Protein AF-A0A8T4D9I9-F1 (afdb_monomer_lite)

pLDDT: mean 93.36, std 5.18, range [65.25, 98.25]

Radius of gyration: 19.26 Å; chains: 1; bounding box: 53×36×46 Å

Sequence (95 aa):
CDQCEVANLCPTEAFDAQTKELDVDVCCNCGACVHLCTGGAFRCNLGVVTVAGIQIPVTLRQSDRKRAVKLAELLQQKIRDGSFTLTEPVARLNG

Secondary structure (DSSP, 8-state):
--S-HHHHH-TT--B-TTT--B-TTT-----HHHHH-TT--------EEEETTEEEE----SS-HHHHHHHHHHHHHHHHTT--PPPPPS-PPP-

Foldseek 3Di:
DVDQQCCVPVPQSQADPVVRDGNPVSHLLFQVNCVRDPPRPDDDQQAWDADPNDTHGRRTDPGSPVVVVVVVVVVVVCVVVVVDDDDDDPDDDDD

Structure (mmCIF, N/CA/C/O backbone):
data_AF-A0A8T4D9I9-F1
#
_entry.id   AF-A0A8T4D9I9-F1
#
loop_
_atom_site.group_PDB
_atom_site.id
_atom_site.type_symbol
_atom_site.label_atom_id
_atom_site.label_alt_id
_atom_site.label_comp_id
_atom_site.label_asym_id
_atom_site.label_entity_id
_atom_site.label_seq_id
_atom_site.pdbx_PDB_ins_code
_atom_site.Cartn_x
_atom_site.Cartn_y
_atom_site.Cartn_z
_atom_site.occupancy
_atom_site.B_iso_or_equiv
_atom_site.auth_seq_id
_atom_site.auth_comp_id
_atom_site.auth_asym_id
_atom_site.auth_atom_id
_atom_site.pdbx_PDB_model_num
ATOM 1 N N . CYS A 1 1 ? 15.903 3.120 -14.576 1.00 73.44 1 CYS A N 1
ATOM 2 C CA . CYS A 1 1 ? 14.995 3.210 -15.731 1.00 73.44 1 CYS A CA 1
ATOM 3 C C . CYS A 1 1 ? 14.903 4.677 -16.092 1.00 73.44 1 CYS A C 1
ATOM 5 O O . CYS A 1 1 ? 14.764 5.465 -15.164 1.00 73.44 1 CYS A O 1
ATOM 7 N N . ASP A 1 2 ? 14.994 5.029 -17.371 1.00 77.56 2 ASP A N 1
ATOM 8 C CA . ASP A 1 2 ? 14.919 6.435 -17.799 1.00 77.56 2 ASP A CA 1
ATOM 9 C C . ASP A 1 2 ? 13.477 6.968 -17.739 1.00 77.56 2 ASP A C 1
ATOM 11 O O . ASP A 1 2 ? 13.253 8.145 -17.482 1.00 77.56 2 ASP A O 1
ATOM 15 N N . GLN A 1 3 ? 12.493 6.072 -17.882 1.00 86.75 3 GLN A N 1
ATOM 16 C CA . GLN A 1 3 ? 11.082 6.306 -17.575 1.00 86.75 3 GLN A CA 1
ATOM 17 C C . GLN A 1 3 ? 10.589 5.231 -16.598 1.00 86.75 3 GLN A C 1
ATOM 19 O O . GLN A 1 3 ? 10.927 4.052 -16.735 1.00 86.75 3 GLN A O 1
ATOM 24 N N . CYS A 1 4 ? 9.835 5.640 -15.574 1.00 93.75 4 CYS A N 1
ATOM 25 C CA . CYS A 1 4 ? 9.315 4.754 -14.535 1.00 93.75 4 CYS A CA 1
ATOM 26 C C . CYS A 1 4 ? 7.784 4.779 -14.525 1.00 93.75 4 CYS A C 1
ATOM 28 O O . CYS A 1 4 ? 7.178 5.684 -13.955 1.00 93.75 4 CYS A O 1
ATOM 30 N N . GLU A 1 5 ? 7.164 3.738 -15.084 1.00 95.81 5 GLU A N 1
ATOM 31 C CA . GLU A 1 5 ? 5.701 3.580 -15.099 1.00 95.81 5 GLU A CA 1
ATOM 32 C C . GLU A 1 5 ? 5.087 3.593 -13.696 1.00 95.81 5 GLU A C 1
ATOM 34 O O . GLU A 1 5 ? 3.977 4.076 -13.506 1.00 95.81 5 GLU A O 1
ATOM 39 N N . VAL A 1 6 ? 5.818 3.112 -12.6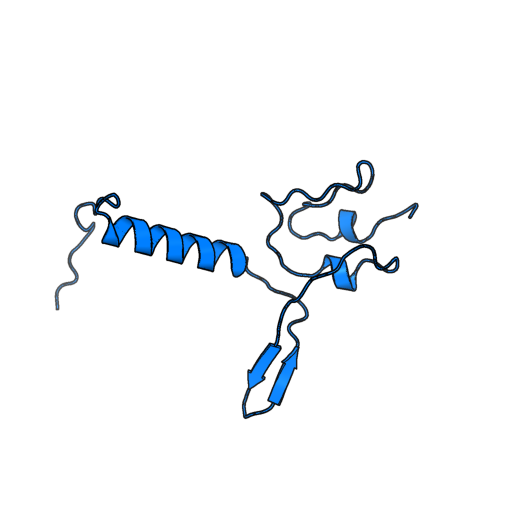83 1.00 96.56 6 VAL A N 1
ATOM 40 C CA . VAL A 1 6 ? 5.332 3.141 -11.298 1.00 96.56 6 VAL A CA 1
ATOM 41 C C . VAL A 1 6 ? 5.123 4.569 -10.806 1.00 96.56 6 VAL A C 1
ATOM 43 O O . VAL A 1 6 ? 4.105 4.824 -10.176 1.00 96.56 6 VAL A O 1
ATOM 46 N N . ALA A 1 7 ? 6.045 5.491 -11.093 1.00 95.50 7 ALA A N 1
ATOM 47 C CA . ALA A 1 7 ? 5.900 6.884 -10.669 1.00 95.50 7 ALA A CA 1
ATOM 48 C C . ALA A 1 7 ? 4.746 7.583 -11.407 1.00 95.50 7 ALA A C 1
ATOM 50 O O . ALA A 1 7 ? 4.026 8.367 -10.805 1.00 95.50 7 ALA A O 1
ATOM 51 N N . ASN A 1 8 ? 4.520 7.237 -12.678 1.00 94.44 8 ASN A N 1
ATOM 52 C CA . ASN A 1 8 ? 3.464 7.839 -13.496 1.00 94.44 8 ASN A CA 1
ATOM 53 C C . ASN A 1 8 ? 2.057 7.306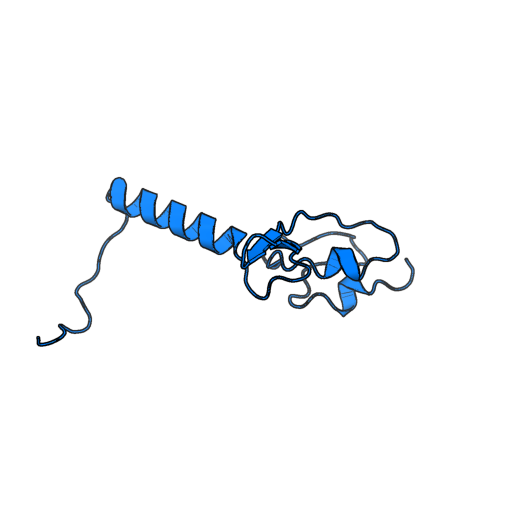 -13.181 1.00 94.44 8 ASN A C 1
ATOM 55 O O . ASN A 1 8 ? 1.073 8.014 -13.372 1.00 94.44 8 ASN A O 1
ATOM 59 N N . LEU A 1 9 ? 1.946 6.042 -12.761 1.00 95.81 9 LEU A N 1
ATOM 60 C CA . LEU A 1 9 ? 0.666 5.333 -12.637 1.00 95.81 9 LEU A CA 1
ATOM 61 C C . LEU A 1 9 ? 0.342 4.910 -11.197 1.00 95.81 9 LEU A C 1
ATOM 63 O O . LEU A 1 9 ? -0.668 4.241 -10.964 1.00 95.81 9 LEU A O 1
ATOM 67 N N . CYS A 1 10 ? 1.177 5.266 -10.213 1.00 95.44 10 CYS A N 1
ATOM 68 C CA . CYS A 1 10 ? 0.836 5.065 -8.809 1.00 95.44 10 CYS A CA 1
ATOM 69 C C . CYS A 1 10 ? -0.434 5.871 -8.485 1.00 95.44 10 CYS A C 1
ATOM 71 O O . CYS A 1 10 ? -0.411 7.093 -8.597 1.00 95.44 10 CYS A O 1
ATOM 73 N N . PRO A 1 11 ? -1.527 5.235 -8.021 1.00 94.38 11 PRO A N 1
ATOM 74 C CA . PRO A 1 11 ? -2.805 5.923 -7.815 1.00 94.38 11 PRO A CA 1
ATOM 75 C C . PRO A 1 11 ? -2.771 6.967 -6.694 1.00 94.38 11 PRO A C 1
ATOM 77 O O . PRO A 1 11 ? -3.720 7.726 -6.533 1.00 94.38 11 PRO A O 1
ATOM 80 N N . THR A 1 12 ? -1.716 6.960 -5.883 1.00 95.38 12 THR A N 1
ATOM 81 C CA . THR A 1 12 ? -1.515 7.897 -4.779 1.00 95.38 12 THR A CA 1
ATOM 82 C C . THR A 1 12 ? -0.207 8.670 -4.922 1.00 95.38 12 THR A C 1
ATOM 84 O O . THR A 1 12 ? 0.211 9.282 -3.952 1.00 95.38 12 THR A O 1
ATOM 87 N N . GLU A 1 13 ? 0.484 8.575 -6.066 1.00 96.56 13 GLU A N 1
ATOM 88 C CA . GLU A 1 13 ? 1.765 9.266 -6.308 1.00 96.56 13 GLU A CA 1
ATOM 89 C C . GLU A 1 13 ? 2.832 8.991 -5.225 1.00 96.56 13 GLU A C 1
ATOM 91 O O . GLU A 1 13 ? 3.724 9.789 -4.969 1.00 96.56 13 GLU A O 1
ATOM 96 N N . ALA A 1 14 ? 2.760 7.823 -4.579 1.00 96.94 14 ALA A N 1
ATOM 97 C CA . ALA A 1 14 ? 3.571 7.516 -3.402 1.00 96.94 14 ALA A CA 1
ATOM 98 C C . ALA A 1 14 ? 5.034 7.160 -3.717 1.00 96.94 14 ALA A C 1
ATOM 100 O O . ALA A 1 14 ? 5.800 6.922 -2.791 1.00 96.94 14 ALA A O 1
ATOM 101 N N . PHE A 1 15 ? 5.429 7.036 -4.986 1.00 97.12 15 PHE A N 1
ATOM 102 C CA . PHE A 1 15 ? 6.788 6.645 -5.364 1.00 97.12 15 PHE A CA 1
ATOM 103 C C . PHE A 1 15 ? 7.460 7.721 -6.211 1.00 97.12 15 PHE A C 1
ATOM 105 O O . PHE A 1 15 ? 6.967 8.059 -7.286 1.00 97.12 15 PHE A O 1
ATOM 112 N N . ASP A 1 16 ? 8.628 8.171 -5.764 1.00 95.06 16 ASP A N 1
ATOM 113 C CA . ASP A 1 16 ? 9.455 9.143 -6.470 1.00 95.06 16 ASP A CA 1
ATOM 114 C C . ASP A 1 16 ? 10.529 8.419 -7.303 1.00 95.06 16 ASP A C 1
ATOM 116 O O . ASP A 1 16 ? 11.345 7.654 -6.788 1.00 95.06 16 ASP A O 1
ATOM 120 N N . ALA A 1 17 ? 10.542 8.647 -8.619 1.00 93.44 17 ALA A N 1
ATOM 121 C CA . ALA A 1 17 ? 11.504 8.008 -9.519 1.00 93.44 17 ALA A CA 1
ATOM 122 C C . ALA A 1 17 ? 12.932 8.581 -9.431 1.00 93.44 17 ALA A C 1
ATOM 124 O O . ALA A 1 17 ? 13.882 7.873 -9.781 1.00 93.44 17 ALA A O 1
ATOM 125 N N . GLN A 1 18 ? 13.092 9.838 -9.006 1.00 92.44 18 GLN A N 1
ATOM 126 C CA . GLN A 1 18 ? 14.384 10.511 -8.875 1.00 92.44 18 GLN A CA 1
ATOM 127 C C . GLN A 1 18 ? 15.099 10.054 -7.603 1.00 92.44 18 GLN A C 1
ATOM 129 O O . GLN A 1 18 ? 16.244 9.601 -7.670 1.00 92.44 18 GLN A O 1
ATOM 134 N N . THR A 1 19 ? 14.412 10.123 -6.460 1.00 94.94 19 THR A N 1
ATOM 135 C CA . THR A 1 19 ? 14.965 9.703 -5.162 1.00 94.94 19 THR A CA 1
ATOM 136 C C . THR A 1 19 ? 14.906 8.189 -4.976 1.00 94.94 19 THR A C 1
ATOM 138 O O . THR A 1 19 ? 15.717 7.629 -4.240 1.00 94.94 19 THR A O 1
ATOM 141 N N . LYS A 1 20 ? 14.013 7.507 -5.710 1.00 93.19 20 LYS A N 1
ATOM 142 C CA . LYS A 1 20 ? 13.717 6.067 -5.591 1.00 93.19 20 LYS A CA 1
ATOM 143 C C . LYS A 1 20 ? 13.126 5.700 -4.231 1.00 93.19 20 LYS A C 1
ATOM 145 O O . LYS A 1 20 ? 13.269 4.560 -3.783 1.00 93.19 20 LYS A O 1
ATOM 150 N N . GLU A 1 21 ? 12.456 6.648 -3.591 1.00 95.50 21 GLU A N 1
ATOM 151 C CA . GLU A 1 21 ? 11.822 6.467 -2.291 1.00 95.50 21 GLU A CA 1
ATOM 152 C C . GLU A 1 21 ? 10.317 6.219 -2.438 1.00 95.50 21 GLU A C 1
ATOM 154 O O . GLU A 1 21 ? 9.661 6.705 -3.361 1.00 95.50 21 GLU A O 1
ATOM 159 N N . LEU A 1 22 ? 9.773 5.420 -1.517 1.00 96.44 22 LEU A N 1
ATOM 160 C CA . LEU A 1 22 ? 8.342 5.157 -1.395 1.00 96.44 22 LEU A CA 1
ATOM 161 C C . LEU A 1 22 ? 7.830 5.832 -0.121 1.00 96.44 22 LEU A C 1
ATOM 163 O O . LEU A 1 22 ? 8.200 5.420 0.980 1.00 96.44 22 LEU A O 1
ATOM 167 N N . ASP A 1 23 ? 6.935 6.801 -0.270 1.00 97.31 23 ASP A N 1
ATOM 168 C CA . ASP A 1 23 ? 6.194 7.398 0.833 1.00 97.31 23 ASP A CA 1
ATOM 169 C C . ASP A 1 23 ? 5.151 6.397 1.357 1.00 97.31 23 ASP A C 1
ATOM 171 O O . ASP A 1 23 ? 4.121 6.110 0.735 1.00 97.31 23 ASP A O 1
ATOM 175 N N . VAL A 1 24 ? 5.437 5.824 2.524 1.00 93.94 24 VAL A N 1
ATOM 176 C CA . VAL A 1 24 ? 4.583 4.818 3.168 1.00 93.94 24 VAL A CA 1
ATOM 177 C C . VAL A 1 24 ? 3.312 5.403 3.780 1.00 93.94 24 VAL A C 1
ATOM 179 O O . VAL A 1 24 ? 2.342 4.663 3.965 1.00 93.94 24 VAL A O 1
ATOM 182 N N . ASP A 1 25 ? 3.299 6.700 4.077 1.00 94.44 25 ASP A N 1
ATOM 183 C CA . ASP A 1 25 ? 2.147 7.381 4.658 1.00 94.44 25 ASP A CA 1
ATOM 184 C C . ASP A 1 25 ? 1.102 7.670 3.581 1.00 94.44 25 ASP A C 1
ATOM 186 O O . ASP A 1 25 ? -0.102 7.574 3.838 1.00 94.44 25 ASP A O 1
ATOM 190 N N . VAL A 1 26 ? 1.533 7.885 2.341 1.00 94.75 26 VAL A N 1
ATOM 191 C CA . VAL A 1 26 ? 0.636 8.070 1.194 1.00 94.75 26 VAL A CA 1
ATOM 192 C C . VAL A 1 26 ? 0.302 6.739 0.500 1.00 94.75 26 VAL A C 1
ATOM 194 O O . VAL A 1 26 ? -0.820 6.542 0.030 1.00 94.75 26 VAL A O 1
ATOM 197 N N . CYS A 1 27 ? 1.219 5.765 0.496 1.00 95.56 27 CYS A N 1
ATOM 198 C CA . CYS A 1 27 ? 1.011 4.461 -0.139 1.00 95.56 27 CYS A CA 1
ATOM 199 C C . CYS A 1 27 ? -0.150 3.661 0.482 1.00 95.56 27 CYS A C 1
ATOM 201 O O . CYS A 1 27 ? -0.117 3.262 1.648 1.00 95.56 27 CYS A O 1
ATOM 203 N N . CYS A 1 28 ? -1.145 3.312 -0.336 1.00 95.00 28 CYS A N 1
ATOM 204 C CA . CYS A 1 28 ? -2.314 2.535 0.089 1.00 95.00 28 CYS A CA 1
ATOM 205 C C . CYS A 1 28 ? -2.147 1.005 -0.019 1.00 95.00 28 CYS A C 1
ATOM 207 O O . CYS A 1 28 ? -3.119 0.262 0.116 1.00 95.00 28 CYS A O 1
ATOM 209 N N . ASN A 1 29 ? -0.930 0.506 -0.273 1.00 95.06 29 ASN A N 1
ATOM 210 C CA . ASN A 1 29 ? -0.630 -0.927 -0.420 1.00 95.06 29 ASN A CA 1
ATOM 211 C C . ASN A 1 29 ? -1.464 -1.636 -1.517 1.00 95.06 29 ASN A C 1
ATOM 213 O O . ASN A 1 29 ? -1.833 -2.804 -1.369 1.00 95.06 29 ASN A O 1
ATOM 217 N N . CYS A 1 30 ? -1.766 -0.941 -2.622 1.00 95.75 30 CYS A N 1
ATOM 218 C CA . CYS A 1 30 ? -2.638 -1.458 -3.685 1.00 95.75 30 CYS A CA 1
ATOM 219 C C . CYS A 1 30 ? -2.010 -2.578 -4.528 1.00 95.75 30 CYS A C 1
ATOM 221 O O . CYS A 1 30 ? -2.738 -3.424 -5.039 1.00 95.75 30 CYS A O 1
ATOM 223 N N . GLY A 1 31 ? -0.679 -2.597 -4.668 1.00 96.00 31 GLY A N 1
ATOM 224 C CA . GLY A 1 31 ? 0.061 -3.608 -5.432 1.00 96.00 31 GLY A CA 1
ATOM 225 C C . GLY A 1 31 ? 0.351 -3.271 -6.898 1.00 96.00 31 GLY A C 1
ATOM 226 O O . GLY A 1 31 ? 1.106 -4.003 -7.533 1.00 96.00 31 GLY A O 1
ATOM 227 N N . ALA A 1 32 ? -0.156 -2.149 -7.425 1.00 96.12 32 ALA A N 1
ATOM 228 C CA . ALA A 1 32 ? 0.046 -1.753 -8.826 1.00 96.12 32 ALA A CA 1
ATOM 229 C C . ALA A 1 32 ? 1.531 -1.731 -9.240 1.00 96.12 32 ALA A C 1
ATOM 231 O O . ALA A 1 32 ? 1.890 -2.207 -10.315 1.00 96.12 32 ALA A O 1
ATOM 232 N N . CYS A 1 33 ? 2.413 -1.252 -8.359 1.00 96.50 33 CYS A N 1
ATOM 233 C CA . CYS A 1 33 ? 3.849 -1.138 -8.618 1.00 96.50 33 CYS A CA 1
ATOM 234 C C . CYS A 1 33 ? 4.539 -2.470 -8.964 1.00 96.50 33 CYS A C 1
ATOM 236 O O . CYS A 1 33 ? 5.490 -2.472 -9.743 1.00 96.50 33 CYS A O 1
ATOM 238 N N . VAL A 1 34 ? 4.048 -3.601 -8.441 1.00 95.62 34 VAL A N 1
ATOM 239 C CA . VAL A 1 34 ? 4.596 -4.936 -8.742 1.00 95.62 34 VAL A CA 1
ATOM 240 C C . VAL A 1 34 ? 4.283 -5.363 -10.174 1.00 95.62 34 VAL A C 1
ATOM 242 O O . VAL A 1 34 ? 5.083 -6.060 -10.788 1.00 95.62 34 VAL A O 1
ATOM 245 N N . HIS A 1 35 ? 3.152 -4.921 -10.721 1.00 93.44 35 HIS A N 1
ATOM 246 C CA . HIS A 1 35 ? 2.754 -5.224 -12.095 1.00 93.44 35 HIS A CA 1
ATOM 247 C C . HIS A 1 35 ? 3.316 -4.223 -13.110 1.00 93.44 35 HIS A C 1
ATOM 249 O O . HIS A 1 35 ? 3.613 -4.600 -14.239 1.00 93.44 35 HIS A O 1
ATOM 255 N N . LEU A 1 36 ? 3.484 -2.962 -12.708 1.00 94.81 36 LEU A N 1
ATOM 256 C CA . LEU A 1 36 ? 3.974 -1.886 -13.571 1.00 94.81 36 LEU A CA 1
ATOM 257 C C . LEU A 1 36 ? 5.503 -1.881 -13.726 1.00 94.81 36 LEU A C 1
ATOM 259 O O . LEU A 1 36 ? 6.027 -1.457 -14.754 1.00 94.81 36 LEU A O 1
ATOM 263 N N . CYS A 1 37 ? 6.247 -2.328 -12.711 1.00 95.25 37 CYS A N 1
ATOM 264 C CA . CYS A 1 37 ? 7.705 -2.301 -12.751 1.00 95.25 37 CYS A CA 1
ATOM 265 C C . CYS A 1 37 ? 8.280 -3.492 -13.524 1.00 95.25 37 CYS A C 1
ATOM 267 O O . CYS A 1 37 ? 8.503 -4.567 -12.967 1.00 95.25 37 CYS A O 1
ATOM 269 N N . THR A 1 38 ? 8.644 -3.270 -14.784 1.00 92.00 38 THR A N 1
ATOM 270 C CA . THR A 1 38 ? 9.339 -4.272 -15.614 1.00 92.00 38 THR A CA 1
ATOM 271 C C . THR A 1 38 ? 10.728 -4.641 -15.082 1.00 92.00 38 THR A C 1
ATOM 273 O O . THR A 1 38 ? 11.216 -5.738 -15.336 1.00 92.00 38 THR A O 1
ATOM 276 N N . GLY A 1 39 ? 11.355 -3.753 -14.303 1.00 91.94 39 GLY A N 1
ATOM 277 C CA . GLY A 1 39 ? 12.657 -3.984 -13.669 1.00 91.94 39 GLY A CA 1
ATOM 278 C C . GLY A 1 39 ? 12.615 -4.829 -12.390 1.00 91.94 39 GLY A C 1
ATOM 279 O O . GLY A 1 39 ? 13.670 -5.122 -11.835 1.00 91.94 39 GLY A O 1
ATOM 280 N N . GLY A 1 40 ? 11.431 -5.197 -11.885 1.00 93.38 40 GLY A N 1
ATOM 281 C CA . GLY A 1 40 ? 11.296 -6.063 -10.706 1.00 93.38 40 GLY A CA 1
ATOM 282 C C . GLY A 1 40 ? 11.746 -5.440 -9.375 1.00 93.38 40 GLY A C 1
ATOM 283 O O . GLY A 1 40 ? 12.053 -6.170 -8.431 1.00 93.38 40 GLY A O 1
ATOM 284 N N . ALA A 1 41 ? 11.788 -4.105 -9.282 1.00 94.31 41 ALA A N 1
ATOM 285 C CA . ALA A 1 41 ? 12.218 -3.390 -8.075 1.00 94.31 41 ALA A CA 1
ATOM 286 C C . ALA A 1 41 ? 11.213 -3.496 -6.912 1.00 94.31 41 ALA A C 1
ATOM 288 O O . ALA A 1 41 ? 11.594 -3.385 -5.748 1.00 94.31 41 ALA A O 1
ATOM 289 N N . PHE A 1 42 ? 9.933 -3.736 -7.212 1.00 95.56 42 PHE A N 1
ATOM 290 C CA . PHE A 1 42 ? 8.863 -3.804 -6.219 1.00 95.56 42 PHE A CA 1
ATOM 291 C C . PHE A 1 42 ? 8.455 -5.244 -5.940 1.00 95.56 42 PHE A C 1
ATOM 293 O O . PHE A 1 42 ? 8.333 -6.067 -6.846 1.00 95.56 42 PHE A O 1
ATOM 300 N N . ARG A 1 43 ? 8.188 -5.536 -4.666 1.00 93.62 43 ARG A N 1
ATOM 301 C CA . ARG A 1 43 ? 7.661 -6.824 -4.209 1.00 93.62 43 ARG A CA 1
ATOM 302 C C . ARG A 1 43 ? 6.580 -6.576 -3.172 1.00 93.62 43 ARG A C 1
ATOM 304 O O . ARG A 1 43 ? 6.754 -5.756 -2.276 1.00 93.62 43 ARG A O 1
ATOM 311 N N . CYS A 1 44 ? 5.479 -7.306 -3.265 1.00 91.56 44 CYS A N 1
ATOM 312 C CA . CYS A 1 44 ? 4.463 -7.330 -2.224 1.00 91.56 44 CYS A CA 1
ATOM 313 C C . CYS A 1 44 ? 3.760 -8.690 -2.203 1.00 91.56 44 CYS A C 1
ATOM 315 O O . CYS A 1 44 ? 3.754 -9.414 -3.196 1.00 91.56 44 CYS A O 1
ATOM 317 N N . ASN A 1 45 ? 3.178 -9.037 -1.057 1.00 92.44 45 ASN A N 1
ATOM 318 C CA . ASN A 1 45 ? 2.278 -10.176 -0.938 1.00 92.44 45 ASN A CA 1
ATOM 319 C C . ASN A 1 45 ? 0.847 -9.647 -0.815 1.00 92.44 45 ASN A C 1
ATOM 321 O O . ASN A 1 45 ? 0.453 -9.142 0.237 1.00 92.44 45 ASN A O 1
ATOM 325 N N . LEU A 1 46 ? 0.080 -9.754 -1.899 1.00 92.62 46 LEU A N 1
ATOM 326 C CA . LEU A 1 46 ? -1.324 -9.345 -1.925 1.00 92.62 46 LEU A CA 1
ATOM 327 C C . LEU A 1 46 ? -2.263 -10.444 -1.420 1.00 92.62 46 LEU A C 1
ATOM 329 O O . LEU A 1 46 ? -3.424 -10.154 -1.139 1.00 92.62 46 LEU A O 1
ATOM 333 N N . GLY A 1 47 ? -1.770 -11.666 -1.227 1.00 93.44 47 GLY A N 1
ATOM 334 C CA . GLY A 1 47 ? -2.545 -12.811 -0.773 1.00 93.44 47 GLY A CA 1
ATOM 335 C C . GLY A 1 47 ? -3.518 -13.354 -1.821 1.00 93.44 47 GLY A C 1
ATOM 336 O O . GLY A 1 47 ? -3.502 -12.982 -2.995 1.00 93.44 47 GLY A O 1
ATOM 337 N N . VAL A 1 48 ? -4.380 -14.255 -1.362 1.00 95.31 48 VAL A N 1
ATOM 338 C CA . VAL A 1 48 ? -5.396 -14.936 -2.169 1.00 95.31 48 VAL A CA 1
ATOM 339 C C . VAL A 1 48 ? -6.761 -14.803 -1.502 1.00 95.31 48 VAL A C 1
ATOM 341 O O . VAL A 1 48 ? -6.852 -14.634 -0.283 1.00 95.31 48 VAL A O 1
ATOM 344 N N . VAL A 1 49 ? -7.823 -14.890 -2.295 1.00 94.69 49 VAL A N 1
ATOM 345 C CA . VAL A 1 49 ? -9.197 -15.066 -1.814 1.00 94.69 49 VAL A CA 1
ATOM 346 C C . VAL A 1 49 ? -9.697 -16.441 -2.236 1.00 94.69 49 VAL A C 1
ATOM 348 O O . VAL A 1 49 ? -9.450 -16.871 -3.359 1.00 94.69 49 VAL A O 1
ATOM 351 N N . THR A 1 50 ? -10.383 -17.143 -1.337 1.00 97.56 50 THR A N 1
ATOM 352 C CA . THR A 1 50 ? -10.960 -18.457 -1.641 1.00 97.56 50 THR A CA 1
ATOM 353 C C . THR A 1 50 ? -12.429 -18.296 -2.005 1.00 97.56 50 THR A C 1
ATOM 355 O O . THR A 1 50 ? -13.217 -17.833 -1.183 1.00 97.56 50 THR A O 1
ATOM 358 N N . VAL A 1 51 ? -12.808 -18.704 -3.215 1.00 97.06 51 VAL A N 1
ATOM 359 C CA . VAL A 1 51 ? -14.191 -18.672 -3.713 1.00 97.06 51 VAL A CA 1
ATOM 360 C C . VAL A 1 51 ? -14.560 -20.069 -4.191 1.00 97.06 51 VAL A C 1
ATOM 362 O O . VAL A 1 51 ? -13.888 -20.614 -5.059 1.00 97.06 51 VAL A O 1
ATOM 365 N N . ALA A 1 52 ? -15.597 -20.672 -3.601 1.00 96.75 52 ALA A N 1
ATOM 366 C CA . ALA A 1 52 ? -16.036 -22.037 -3.926 1.00 96.75 52 ALA A CA 1
ATOM 367 C C . ALA A 1 52 ? -14.892 -23.084 -3.916 1.00 96.75 52 ALA A C 1
ATOM 369 O O . ALA A 1 52 ? -14.833 -23.970 -4.762 1.00 96.75 52 ALA A O 1
ATOM 370 N N . GLY A 1 53 ? -13.951 -22.958 -2.972 1.00 97.06 53 GLY A N 1
ATOM 371 C CA . GLY A 1 53 ? -12.782 -23.841 -2.856 1.00 97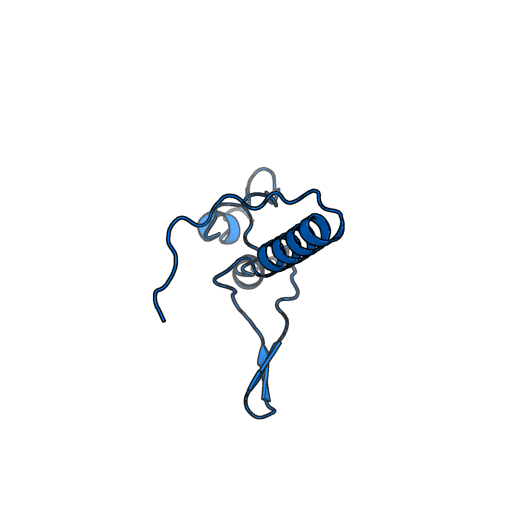.06 53 GLY A CA 1
ATOM 372 C C . GLY A 1 53 ? -11.612 -23.507 -3.792 1.00 97.06 53 GLY A C 1
ATOM 373 O O . GLY A 1 53 ? -10.548 -24.103 -3.659 1.00 97.06 53 GLY A O 1
ATOM 374 N N . ILE A 1 54 ? -11.764 -22.530 -4.689 1.00 97.81 54 ILE A N 1
ATOM 375 C CA . ILE A 1 54 ? -10.720 -22.086 -5.617 1.00 97.81 54 ILE A CA 1
ATOM 376 C C . ILE A 1 54 ? -9.966 -20.904 -5.008 1.00 97.81 54 ILE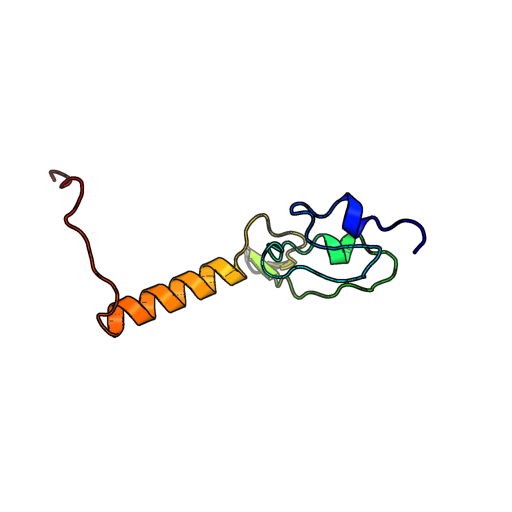 A C 1
ATOM 378 O O . ILE A 1 54 ? -10.582 -19.935 -4.564 1.00 97.81 54 ILE A O 1
ATOM 382 N N . GLN A 1 55 ? -8.633 -20.963 -5.010 1.00 97.94 55 GLN A N 1
ATOM 383 C CA . GLN A 1 55 ? -7.780 -19.845 -4.606 1.00 97.94 55 GLN A CA 1
ATOM 384 C C . GLN A 1 55 ? -7.552 -18.893 -5.784 1.00 97.94 55 GLN A C 1
ATOM 386 O O . GLN A 1 55 ? -6.977 -19.277 -6.800 1.00 97.94 55 GLN A O 1
ATOM 391 N N . ILE A 1 56 ? -7.979 -17.642 -5.633 1.00 97.06 56 ILE A N 1
ATOM 392 C CA . ILE A 1 56 ? -7.838 -16.584 -6.634 1.00 97.06 56 ILE A CA 1
ATOM 393 C C . ILE A 1 56 ? -6.821 -15.560 -6.107 1.00 97.06 56 ILE A C 1
ATOM 395 O O . ILE A 1 56 ? -7.039 -14.994 -5.030 1.00 97.06 56 ILE A O 1
ATOM 399 N N . PRO A 1 57 ? -5.703 -15.308 -6.812 1.00 95.12 57 PRO A N 1
ATOM 400 C CA . PRO A 1 57 ? -4.720 -14.322 -6.384 1.00 95.12 57 PRO A CA 1
ATOM 401 C C . PRO A 1 57 ? -5.272 -12.903 -6.499 1.00 95.12 57 PRO A C 1
ATOM 403 O O . PRO A 1 57 ? -5.907 -12.536 -7.487 1.00 95.12 57 PRO A O 1
ATOM 406 N N . VAL A 1 58 ? -4.993 -12.082 -5.489 1.00 94.75 58 VAL A N 1
ATOM 407 C CA . VAL A 1 58 ? -5.289 -10.649 -5.549 1.00 94.75 58 VAL A CA 1
ATOM 408 C C . VAL A 1 58 ? -4.187 -9.967 -6.356 1.00 94.75 58 VAL A C 1
ATOM 410 O O . VAL A 1 58 ? -3.020 -10.072 -5.995 1.00 94.75 58 VAL A O 1
ATOM 413 N N . THR A 1 59 ? -4.546 -9.258 -7.425 1.00 93.06 59 THR A N 1
ATOM 414 C CA . THR A 1 59 ? -3.599 -8.508 -8.280 1.00 93.06 59 THR A CA 1
ATOM 415 C C . THR A 1 59 ? -3.622 -7.002 -8.013 1.00 93.06 59 THR A C 1
ATOM 417 O O . THR A 1 59 ? -2.644 -6.302 -8.251 1.00 93.06 59 THR A O 1
ATOM 420 N N . LEU A 1 60 ? -4.723 -6.488 -7.463 1.00 93.50 60 LEU A N 1
ATOM 421 C CA . LEU A 1 60 ? -4.858 -5.091 -7.066 1.00 93.50 60 LEU A CA 1
ATOM 422 C C . LEU A 1 60 ? -5.829 -4.970 -5.889 1.00 93.50 60 LEU A C 1
ATOM 424 O O . LEU A 1 60 ? -6.876 -5.619 -5.866 1.00 93.50 60 LEU A O 1
ATOM 428 N N . ARG A 1 61 ? -5.515 -4.109 -4.919 1.00 92.62 61 ARG A N 1
ATOM 429 C CA . ARG A 1 61 ? -6.441 -3.702 -3.854 1.00 92.62 61 ARG A CA 1
ATOM 430 C C . ARG A 1 61 ? -6.888 -2.265 -4.077 1.00 92.62 61 ARG A C 1
ATOM 432 O O . ARG A 1 61 ? -6.059 -1.369 -4.160 1.00 92.62 61 ARG A O 1
ATOM 439 N N . GLN A 1 62 ? -8.200 -2.049 -4.114 1.00 89.06 62 GLN A N 1
ATOM 440 C CA . GLN A 1 62 ? -8.798 -0.710 -4.207 1.00 89.06 62 GLN A CA 1
ATOM 441 C C . GLN A 1 62 ? -8.908 -0.002 -2.844 1.00 89.06 62 GLN A C 1
ATOM 443 O O . GLN A 1 62 ? -9.391 1.121 -2.765 1.00 89.06 62 GLN A O 1
ATOM 448 N N . SER A 1 63 ? -8.472 -0.651 -1.762 1.00 88.81 63 SER A N 1
ATOM 449 C CA . SER A 1 63 ? -8.498 -0.119 -0.400 1.00 88.81 63 SER A CA 1
ATOM 450 C C . SER A 1 63 ? -7.222 -0.473 0.360 1.00 88.81 63 SER A C 1
ATOM 452 O O . SER A 1 63 ? -6.605 -1.515 0.111 1.00 88.81 63 SER A O 1
ATOM 454 N N . ASP A 1 64 ? -6.856 0.355 1.344 1.00 92.81 64 ASP A N 1
ATOM 455 C CA . ASP A 1 64 ? -5.733 0.065 2.239 1.00 92.81 64 ASP A CA 1
ATOM 456 C C . ASP A 1 64 ? -6.164 -0.866 3.380 1.00 92.81 64 ASP A C 1
ATOM 458 O O . ASP A 1 64 ? -6.360 -0.468 4.533 1.00 92.81 64 ASP A O 1
ATOM 462 N N . ARG A 1 65 ? -6.318 -2.153 3.046 1.00 91.31 65 ARG A N 1
ATOM 463 C CA . ARG A 1 65 ? -6.682 -3.197 4.016 1.00 91.31 65 ARG A CA 1
ATOM 464 C C . ARG A 1 65 ? -5.710 -3.239 5.198 1.00 91.31 65 ARG A C 1
ATOM 466 O O . ARG A 1 65 ? -6.140 -3.477 6.322 1.00 91.31 65 ARG A O 1
ATOM 473 N N . LYS A 1 66 ? -4.407 -3.051 4.957 1.00 91.12 66 LYS A N 1
ATOM 474 C CA . LYS A 1 66 ? -3.379 -3.135 6.005 1.00 91.12 66 LYS A CA 1
ATOM 475 C C . LYS A 1 66 ? -3.604 -2.046 7.049 1.00 91.12 66 LYS A C 1
ATOM 477 O O . LYS A 1 66 ? -3.649 -2.338 8.243 1.00 91.12 66 LYS A O 1
ATOM 482 N N . ARG A 1 67 ? -3.779 -0.806 6.595 1.00 93.88 67 ARG A N 1
ATOM 483 C CA . ARG A 1 67 ? -3.995 0.345 7.472 1.00 93.88 67 ARG A CA 1
ATOM 484 C C . ARG A 1 67 ? -5.355 0.269 8.169 1.00 93.88 67 ARG A C 1
ATOM 486 O O . ARG A 1 67 ? -5.421 0.542 9.362 1.00 93.88 67 ARG A O 1
ATOM 493 N N . ALA A 1 68 ? -6.396 -0.209 7.482 1.00 95.12 68 ALA A N 1
ATOM 494 C CA . ALA A 1 68 ? -7.712 -0.450 8.078 1.00 95.12 68 ALA A CA 1
ATOM 495 C C . ALA A 1 68 ? -7.671 -1.477 9.227 1.00 95.12 68 ALA A C 1
ATOM 497 O O . ALA A 1 68 ? -8.230 -1.221 10.291 1.00 95.12 68 ALA A O 1
ATOM 498 N N . VAL A 1 69 ? -6.971 -2.606 9.052 1.00 95.62 69 VAL A N 1
ATOM 499 C CA . VAL A 1 69 ? -6.803 -3.614 10.118 1.00 95.62 69 VAL A CA 1
ATOM 500 C C . VAL A 1 69 ? -6.046 -3.024 11.309 1.00 95.62 69 VAL A C 1
ATOM 502 O O . VAL A 1 69 ? -6.520 -3.130 12.435 1.00 95.62 69 VAL A O 1
ATOM 505 N N . LYS A 1 70 ? -4.935 -2.317 11.061 1.00 96.31 70 LYS A N 1
ATOM 506 C CA . LYS A 1 70 ? -4.161 -1.651 12.121 1.00 96.31 70 LYS A CA 1
ATOM 507 C C . LYS A 1 70 ? -5.002 -0.630 12.900 1.00 96.31 70 LYS A C 1
ATOM 509 O O . LYS A 1 70 ? -4.901 -0.549 14.120 1.00 96.31 70 LYS A O 1
ATOM 514 N N . LEU A 1 71 ? -5.837 0.146 12.207 1.00 96.75 71 LEU A N 1
ATOM 515 C CA . LEU A 1 71 ? -6.758 1.101 12.829 1.00 96.75 71 LEU A CA 1
ATOM 516 C C . LEU A 1 71 ? -7.822 0.396 13.678 1.00 96.75 71 LEU A C 1
ATOM 518 O O . LEU A 1 71 ? -8.114 0.855 14.779 1.00 96.75 71 LEU A O 1
ATOM 522 N N . ALA A 1 72 ? -8.370 -0.722 13.200 1.00 98.06 72 ALA A N 1
ATOM 523 C CA . ALA A 1 72 ? -9.341 -1.511 13.951 1.00 98.06 72 ALA A CA 1
ATOM 524 C C . ALA A 1 72 ? -8.730 -2.121 15.225 1.00 98.06 72 ALA A C 1
ATOM 526 O O . ALA A 1 72 ? -9.355 -2.084 16.283 1.00 98.06 72 ALA A O 1
ATOM 527 N N . GLU A 1 73 ? -7.500 -2.633 15.148 1.00 98.25 73 GLU A N 1
ATOM 528 C CA . GLU A 1 73 ? -6.750 -3.145 16.303 1.00 98.25 73 GLU A CA 1
ATOM 529 C C . GLU A 1 73 ? -6.456 -2.037 17.320 1.00 98.25 73 GLU A C 1
ATOM 531 O O . GLU A 1 73 ? -6.710 -2.210 18.513 1.00 98.25 73 GLU A O 1
ATOM 536 N N . LEU A 1 74 ? -5.996 -0.872 16.850 1.00 97.75 74 LEU A N 1
ATOM 537 C CA . LEU A 1 74 ? -5.766 0.295 17.700 1.00 97.75 74 LEU A CA 1
ATOM 538 C C . LEU A 1 74 ? -7.058 0.745 18.392 1.00 97.75 74 LEU A C 1
ATOM 540 O O . LEU A 1 74 ? -7.054 1.013 19.591 1.00 97.75 74 LEU A O 1
ATOM 544 N N . LEU A 1 75 ? -8.170 0.815 17.658 1.00 97.12 75 LEU A N 1
ATOM 545 C CA . LEU A 1 75 ? -9.472 1.160 18.224 1.00 97.12 75 LEU A CA 1
ATOM 546 C C . LEU A 1 75 ? -9.906 0.136 19.280 1.00 97.12 75 LEU A C 1
ATOM 548 O O . LEU A 1 75 ? -10.324 0.521 20.370 1.00 97.12 75 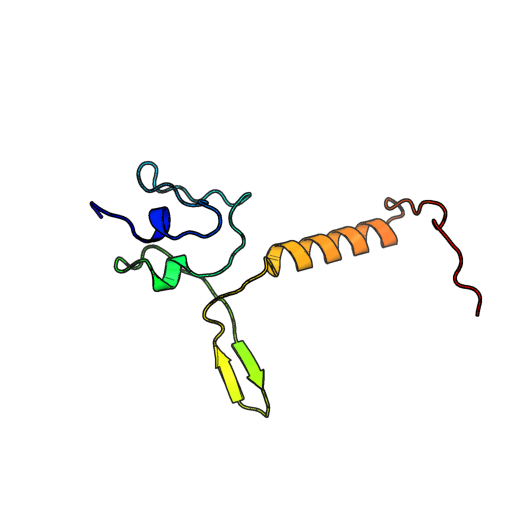LEU A O 1
ATOM 552 N N . GLN A 1 76 ? -9.766 -1.160 18.990 1.00 97.56 76 GLN A N 1
ATOM 553 C CA . GLN A 1 76 ? -10.067 -2.226 19.945 1.00 97.56 76 GLN A CA 1
ATOM 554 C C . GLN A 1 76 ? -9.242 -2.077 21.229 1.00 97.56 76 GLN A C 1
ATOM 556 O O . GLN A 1 76 ? -9.789 -2.223 22.322 1.00 97.56 76 GLN A O 1
ATOM 561 N N . GLN A 1 77 ? -7.944 -1.788 21.109 1.00 98.06 77 GLN A N 1
ATOM 562 C CA . GLN A 1 77 ? -7.077 -1.557 22.260 1.00 98.06 77 GLN A CA 1
ATOM 563 C C . GLN A 1 77 ? -7.571 -0.367 23.087 1.00 98.06 77 GLN A C 1
ATOM 565 O O . GLN A 1 77 ? -7.785 -0.527 24.286 1.00 98.06 77 GLN A O 1
ATOM 570 N N . LYS A 1 78 ? -7.846 0.770 22.436 1.00 97.00 78 LYS A N 1
ATOM 571 C CA . LYS A 1 78 ? -8.326 1.986 23.105 1.00 97.00 78 LYS A CA 1
ATOM 572 C C . LYS A 1 78 ? -9.660 1.787 23.835 1.00 97.00 78 LYS A C 1
ATOM 574 O O . LYS A 1 78 ? -9.919 2.398 24.865 1.00 97.00 78 LYS A O 1
ATOM 579 N N . ILE A 1 79 ? -10.535 0.935 23.300 1.00 96.12 79 ILE A N 1
ATOM 580 C CA . ILE A 1 79 ? -11.789 0.567 23.971 1.00 96.12 79 ILE A CA 1
ATOM 581 C C . ILE A 1 79 ? -11.499 -0.271 25.222 1.00 96.12 79 ILE A C 1
ATOM 583 O O . ILE A 1 79 ? -12.076 -0.019 26.275 1.00 96.12 79 ILE A O 1
ATOM 587 N N . ARG A 1 80 ? -10.607 -1.266 25.123 1.00 96.56 80 ARG A N 1
ATOM 588 C CA . ARG A 1 80 ? -10.275 -2.163 26.243 1.00 96.56 80 ARG A CA 1
ATOM 589 C C . ARG A 1 80 ? -9.535 -1.460 27.378 1.00 96.56 80 ARG A C 1
ATOM 591 O O . ARG A 1 80 ? -9.760 -1.810 28.530 1.00 96.56 80 ARG A O 1
ATOM 598 N N . ASP A 1 81 ? -8.654 -0.517 27.060 1.00 97.25 81 ASP A N 1
ATOM 599 C CA . ASP A 1 81 ? -7.867 0.226 28.051 1.00 97.25 81 ASP A CA 1
ATOM 600 C C . ASP A 1 81 ? -8.575 1.487 28.583 1.00 97.25 81 ASP A C 1
ATOM 602 O O . ASP A 1 81 ? -8.042 2.171 29.455 1.00 97.25 81 ASP A O 1
ATOM 606 N N . GLY A 1 82 ? -9.781 1.786 28.088 1.00 95.12 82 GLY A N 1
ATOM 607 C CA . GLY A 1 82 ? -10.574 2.940 28.510 1.00 95.12 82 GLY A CA 1
ATOM 608 C C . GLY A 1 82 ? -10.072 4.289 27.983 1.00 95.12 82 GLY A C 1
ATOM 609 O O . GLY A 1 82 ? -10.597 5.322 28.389 1.00 95.12 82 GLY A O 1
ATOM 610 N N . SER A 1 83 ? -9.090 4.316 27.075 1.00 96.44 83 SER A N 1
ATOM 611 C CA . SER A 1 83 ? -8.596 5.551 26.445 1.00 96.44 83 SER A CA 1
ATOM 612 C C . SER A 1 83 ? -9.432 6.014 25.243 1.00 96.44 83 SER A C 1
ATOM 614 O O . SER A 1 83 ? -9.137 7.051 24.639 1.00 96.44 83 SER A O 1
ATOM 616 N N . PHE A 1 84 ? -10.464 5.254 24.862 1.00 94.88 84 PHE A N 1
ATOM 617 C CA . PHE A 1 84 ? -11.467 5.659 23.881 1.00 94.88 84 PHE A CA 1
ATOM 618 C C . PHE A 1 84 ? -12.706 6.250 24.562 1.00 94.88 84 PHE A C 1
ATOM 620 O O . PHE A 1 84 ? -13.476 5.530 25.197 1.00 94.88 84 PHE A O 1
ATOM 627 N N . THR A 1 85 ? -12.934 7.549 24.377 1.00 89.00 85 THR A N 1
ATOM 628 C CA . THR A 1 85 ? -14.129 8.234 24.886 1.00 89.00 85 THR A CA 1
ATOM 629 C C . THR A 1 85 ? -15.266 8.145 23.873 1.00 89.00 85 THR A C 1
ATOM 631 O O . THR A 1 85 ? -15.136 8.617 22.744 1.00 89.00 85 THR A O 1
ATOM 634 N N . LEU A 1 86 ? -16.401 7.581 24.285 1.00 85.56 86 LEU A N 1
ATOM 635 C CA . LEU A 1 86 ? -17.646 7.667 23.525 1.00 85.56 86 LEU A CA 1
ATOM 636 C C . LEU A 1 86 ? -18.284 9.040 23.754 1.00 85.56 86 LEU A C 1
ATOM 638 O O . LEU A 1 86 ? -18.392 9.492 24.892 1.00 85.56 86 LEU A O 1
ATOM 642 N N . THR A 1 87 ? -18.711 9.701 22.683 1.00 86.56 87 THR A N 1
ATOM 643 C CA . THR A 1 87 ? -19.571 10.885 22.788 1.00 86.56 87 THR A CA 1
ATOM 644 C C . THR A 1 87 ? -21.028 10.462 22.909 1.00 86.56 87 THR A C 1
ATOM 646 O O . THR A 1 87 ? -21.389 9.339 22.549 1.00 86.56 87 THR A O 1
ATOM 649 N N . GLU A 1 88 ?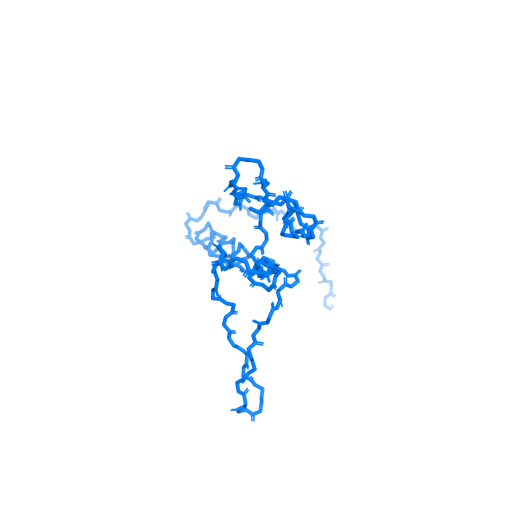 -21.882 11.381 23.356 1.00 87.69 88 GLU A N 1
ATOM 650 C CA . GLU A 1 88 ? -23.326 11.161 23.323 1.00 87.69 88 GLU A CA 1
ATOM 651 C C . GLU A 1 88 ? -23.791 10.810 21.894 1.00 87.69 88 GLU A C 1
ATOM 653 O O . GLU A 1 88 ? -23.309 11.411 20.923 1.00 87.69 88 GLU A O 1
ATOM 658 N N . PRO A 1 89 ? -24.701 9.832 21.729 1.00 87.12 89 PRO A N 1
ATOM 659 C CA . PRO A 1 89 ? -25.262 9.493 20.428 1.00 87.12 89 PRO A CA 1
ATOM 660 C C . PRO A 1 89 ? -25.935 10.700 19.768 1.00 87.12 89 PRO A C 1
ATOM 662 O O . PRO A 1 89 ? -26.722 11.402 20.399 1.00 87.12 89 PRO A O 1
ATOM 665 N N . VAL A 1 90 ? -25.697 10.896 18.467 1.00 89.56 90 VAL A N 1
ATOM 666 C CA . VAL A 1 90 ? -26.318 11.992 17.694 1.00 89.56 90 VAL A CA 1
ATOM 667 C C . VAL A 1 90 ? -27.834 11.833 17.533 1.00 89.56 90 VAL A C 1
ATOM 669 O O . VAL A 1 90 ? -28.542 12.816 17.338 1.00 89.56 90 VAL A O 1
ATOM 672 N N . ALA A 1 91 ? -28.338 10.602 17.620 1.00 87.69 91 ALA A N 1
ATOM 673 C CA . ALA A 1 91 ? -29.757 10.276 17.645 1.00 87.69 91 ALA A CA 1
ATOM 674 C C . ALA A 1 91 ? -29.959 8.870 18.225 1.00 87.69 91 ALA A C 1
ATOM 676 O O . ALA A 1 91 ? -29.073 8.015 18.134 1.00 87.69 91 ALA A O 1
ATOM 677 N N . ARG A 1 92 ? -31.143 8.613 18.789 1.00 86.94 92 ARG A N 1
ATOM 678 C CA . ARG A 1 92 ? -31.595 7.262 19.143 1.00 86.94 92 ARG A CA 1
ATOM 679 C C . ARG A 1 92 ? -32.510 6.754 18.035 1.00 86.94 92 ARG A C 1
ATOM 681 O O . ARG A 1 92 ? -33.398 7.479 17.596 1.00 86.94 92 ARG A O 1
ATOM 688 N N . LEU A 1 93 ? -32.283 5.527 17.577 1.00 84.81 93 LEU A N 1
ATOM 689 C CA . LEU A 1 93 ? -33.207 4.860 16.666 1.00 84.81 93 LEU A CA 1
ATOM 690 C C . LEU A 1 93 ? -34.429 4.429 17.488 1.00 84.81 93 LEU A C 1
ATOM 692 O O . LEU A 1 93 ? -34.280 3.665 18.441 1.00 84.81 93 LEU A O 1
ATOM 696 N N . ASN A 1 94 ? -35.610 4.958 17.161 1.00 80.88 94 ASN A N 1
ATOM 697 C CA . ASN A 1 94 ? -36.862 4.480 17.745 1.00 80.88 94 ASN A CA 1
ATOM 698 C C . ASN A 1 94 ? -37.145 3.091 17.158 1.00 80.88 94 ASN A C 1
ATOM 700 O O . ASN A 1 94 ? -37.203 2.954 15.934 1.00 80.88 94 ASN A O 1
ATOM 704 N N . GLY A 1 95 ? -37.226 2.084 18.030 1.00 65.25 95 GLY A N 1
ATOM 705 C CA . GLY A 1 95 ? -37.663 0.732 17.675 1.00 65.25 95 GLY A CA 1
ATOM 706 C C . GLY A 1 95 ? -39.162 0.649 17.435 1.00 65.25 95 GLY A C 1
ATOM 707 O O . GLY A 1 95 ? -39.887 1.538 17.938 1.00 65.25 95 GLY A O 1
#